Protein AF-A0A0B7C1U0-F1 (afdb_monomer_lite)

Structure (mmCIF, N/CA/C/O backbone):
data_AF-A0A0B7C1U0-F1
#
_entry.id   AF-A0A0B7C1U0-F1
#
loop_
_atom_site.group_PDB
_atom_site.id
_atom_site.type_symbol
_atom_site.label_atom_id
_atom_site.label_alt_id
_atom_site.label_comp_id
_atom_site.label_asym_id
_atom_site.label_entity_id
_atom_site.label_seq_id
_atom_site.pdbx_PDB_ins_code
_atom_site.Cartn_x
_atom_site.Cartn_y
_atom_site.Cartn_z
_atom_site.occupancy
_atom_site.B_iso_or_equiv
_atom_site.auth_seq_id
_atom_site.auth_comp_id
_atom_site.auth_asym_id
_atom_site.auth_atom_id
_atom_site.pdbx_PDB_model_num
ATOM 1 N N . ASN A 1 1 ? 4.284 9.237 -14.737 1.00 54.94 1 ASN A N 1
ATOM 2 C CA . ASN A 1 1 ? 4.097 10.312 -13.743 1.00 54.94 1 ASN A CA 1
ATOM 3 C C . ASN A 1 1 ? 2.598 10.479 -13.544 1.00 54.94 1 ASN A C 1
ATOM 5 O O . ASN A 1 1 ? 1.928 10.803 -14.517 1.00 54.94 1 ASN A O 1
ATOM 9 N N . LEU A 1 2 ? 2.065 10.116 -12.375 1.00 63.31 2 LEU A N 1
ATOM 10 C CA . LEU A 1 2 ? 0.624 10.176 -12.105 1.00 63.31 2 LEU A CA 1
ATOM 11 C C . LEU A 1 2 ? 0.284 11.543 -11.494 1.00 63.31 2 LEU A C 1
ATOM 13 O O . LEU A 1 2 ? 1.028 12.003 -10.626 1.00 63.31 2 LEU A O 1
ATOM 17 N N . PRO A 1 3 ? -0.803 12.206 -11.919 1.00 70.81 3 PRO A N 1
ATOM 18 C CA . PRO A 1 3 ? -1.145 13.514 -11.385 1.00 70.81 3 PRO A CA 1
ATOM 19 C C . PRO A 1 3 ? -1.627 13.388 -9.935 1.00 70.81 3 PRO A C 1
ATOM 21 O O . PRO A 1 3 ? -2.511 12.587 -9.618 1.00 70.81 3 PRO A O 1
ATOM 24 N N . ILE A 1 4 ? -1.035 14.208 -9.070 1.00 70.31 4 ILE A N 1
ATOM 25 C CA . ILE A 1 4 ? -1.396 14.347 -7.660 1.00 70.31 4 ILE A CA 1
ATOM 26 C C . ILE A 1 4 ? -2.598 15.295 -7.564 1.00 70.31 4 ILE A C 1
ATOM 28 O O . ILE A 1 4 ? -2.600 16.360 -8.181 1.00 70.31 4 ILE A O 1
ATOM 32 N N . ARG A 1 5 ? -3.631 14.906 -6.817 1.00 76.00 5 ARG A N 1
ATOM 33 C CA . ARG A 1 5 ? -4.824 15.712 -6.524 1.00 76.00 5 ARG A CA 1
ATOM 34 C C . ARG A 1 5 ? -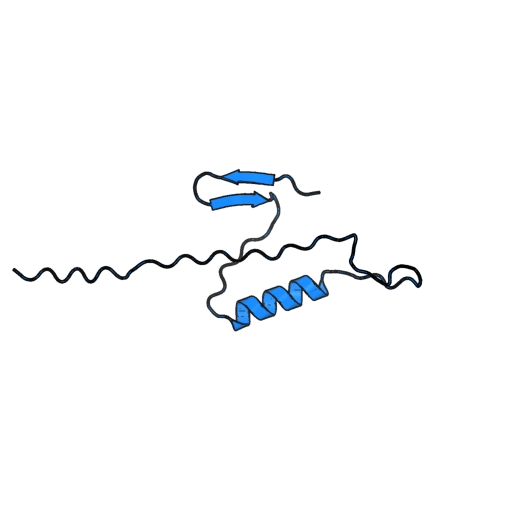5.058 15.743 -5.016 1.00 76.00 5 ARG A C 1
ATOM 36 O O . ARG A 1 5 ? -4.786 14.760 -4.343 1.00 76.00 5 ARG A O 1
ATOM 43 N N . GLU A 1 6 ? -5.586 16.837 -4.484 1.00 65.88 6 GLU A N 1
ATOM 44 C CA . GLU A 1 6 ? -6.015 16.913 -3.080 1.00 65.88 6 GLU A CA 1
ATOM 45 C C . GLU A 1 6 ? -7.535 16.757 -2.980 1.00 65.88 6 GLU A C 1
ATOM 47 O O . GLU A 1 6 ? -8.286 17.445 -3.672 1.00 65.88 6 GLU A O 1
ATOM 52 N N . ASP A 1 7 ? -7.986 15.855 -2.111 1.00 72.69 7 ASP A N 1
ATOM 53 C CA . ASP A 1 7 ? -9.381 15.681 -1.720 1.00 72.69 7 ASP A CA 1
ATOM 54 C C . ASP A 1 7 ? -9.560 16.067 -0.245 1.00 72.69 7 ASP A C 1
ATOM 56 O O . ASP A 1 7 ? -8.768 15.689 0.619 1.00 72.69 7 ASP A O 1
ATOM 60 N N . ARG A 1 8 ? -10.623 16.817 0.063 1.00 67.12 8 ARG A N 1
ATOM 61 C CA . ARG A 1 8 ? -10.873 17.354 1.413 1.00 67.12 8 ARG A CA 1
ATOM 62 C C . ARG A 1 8 ? -11.205 16.284 2.459 1.00 67.12 8 ARG A C 1
ATOM 64 O O . ARG A 1 8 ? -11.053 16.551 3.645 1.00 67.12 8 ARG A O 1
ATOM 71 N N . ASN A 1 9 ? -11.660 15.106 2.037 1.00 66.50 9 ASN A N 1
ATOM 72 C CA . ASN A 1 9 ? -12.076 14.015 2.918 1.00 66.50 9 ASN A CA 1
ATOM 73 C C . ASN A 1 9 ? -11.018 12.912 3.033 1.00 66.50 9 ASN A C 1
ATOM 75 O O . ASN A 1 9 ? -10.964 12.231 4.055 1.00 66.50 9 ASN A O 1
ATOM 79 N N . VAL A 1 10 ? -10.212 12.705 1.986 1.00 64.38 10 VAL A N 1
ATOM 80 C CA . VAL A 1 10 ? -9.260 11.579 1.902 1.00 64.38 10 VAL A CA 1
ATOM 81 C C . VAL A 1 10 ? -7.791 12.030 1.878 1.00 64.38 10 VAL A C 1
ATOM 83 O O . VAL A 1 10 ? -6.893 11.200 2.003 1.00 64.38 10 VAL A O 1
ATOM 86 N N . GLY A 1 11 ? -7.526 13.334 1.764 1.00 68.31 11 GLY A N 1
ATOM 87 C CA . GLY A 1 11 ? -6.178 13.888 1.652 1.00 68.31 11 GLY A CA 1
ATOM 88 C C . GLY A 1 11 ? -5.635 13.806 0.223 1.00 68.31 11 GLY A C 1
ATOM 89 O O . GLY A 1 11 ? -6.369 13.972 -0.749 1.00 68.31 11 GLY A O 1
ATOM 90 N N . VAL A 1 12 ? -4.331 13.578 0.072 1.00 64.94 12 VAL A N 1
ATOM 91 C CA . VAL A 1 12 ? -3.679 13.494 -1.244 1.00 64.94 12 VAL A CA 1
ATOM 92 C C . VAL A 1 12 ? -4.086 12.199 -1.963 1.00 64.94 12 VAL A C 1
ATOM 94 O O . VAL A 1 12 ? -3.780 11.102 -1.505 1.00 64.94 12 VAL A O 1
ATOM 97 N N . ILE A 1 13 ? -4.742 12.324 -3.116 1.00 67.31 13 ILE A N 1
ATOM 98 C CA . ILE A 1 13 ? -5.133 11.233 -4.012 1.00 67.31 13 ILE A CA 1
ATOM 99 C C . ILE A 1 13 ? -4.285 11.302 -5.282 1.00 67.31 13 ILE A C 1
ATOM 101 O O . ILE A 1 13 ? -4.257 12.307 -5.990 1.00 67.31 13 ILE A O 1
ATOM 105 N N . ILE A 1 14 ? -3.631 10.201 -5.632 1.00 70.12 14 ILE A N 1
ATOM 106 C CA . ILE A 1 14 ? -2.932 10.074 -6.912 1.00 70.12 14 ILE A CA 1
ATOM 107 C C . ILE A 1 14 ? -3.903 9.437 -7.910 1.00 70.12 14 ILE A C 1
ATOM 109 O O . ILE A 1 14 ? -4.366 8.312 -7.706 1.00 70.12 14 ILE A O 1
ATOM 113 N N . ALA A 1 15 ? -4.242 10.153 -8.984 1.00 64.19 15 ALA A N 1
ATOM 114 C CA . ALA A 1 15 ? -5.207 9.646 -9.956 1.00 64.19 15 ALA A CA 1
ATOM 115 C C . ALA A 1 15 ? -4.664 8.378 -10.636 1.00 64.19 15 ALA A C 1
ATOM 117 O O . ALA A 1 15 ? -3.552 8.383 -11.161 1.00 64.1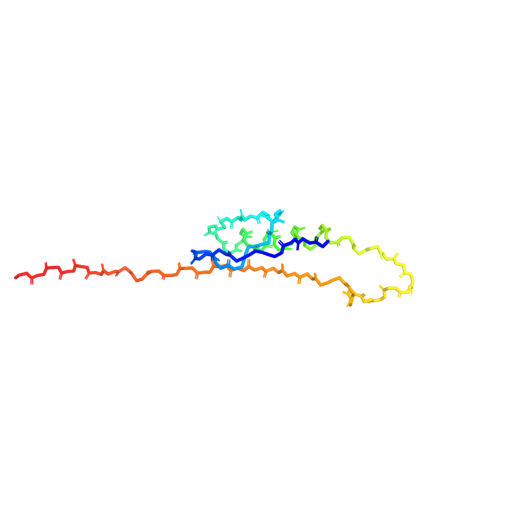9 15 ALA A O 1
ATOM 118 N N . GLY A 1 16 ? -5.457 7.304 -10.634 1.00 65.31 16 GLY A N 1
ATOM 119 C CA . GLY A 1 16 ? -5.079 6.012 -11.215 1.00 65.31 16 GLY A CA 1
ATOM 120 C C . GLY A 1 16 ? -4.407 5.030 -10.248 1.00 65.31 16 GLY A C 1
ATOM 121 O O . GLY A 1 16 ? -4.067 3.931 -10.678 1.00 65.31 16 GLY A O 1
ATOM 122 N N . LEU A 1 17 ? -4.241 5.371 -8.963 1.00 73.50 17 LEU A N 1
ATOM 123 C CA . LEU A 1 17 ? -3.867 4.386 -7.942 1.00 73.50 17 LEU A CA 1
ATOM 124 C C . LEU A 1 17 ? -5.081 3.594 -7.453 1.00 73.50 17 LEU A C 1
ATOM 126 O O . LEU A 1 17 ? -6.152 4.150 -7.206 1.00 73.50 17 LEU A O 1
ATOM 130 N N . SER A 1 18 ? -4.894 2.289 -7.269 1.00 77.81 18 SER A N 1
ATOM 131 C CA . SER A 1 18 ? -5.883 1.431 -6.628 1.00 77.81 18 SER A CA 1
ATOM 132 C C . SER A 1 18 ? -5.838 1.604 -5.107 1.00 77.81 18 SER A C 1
ATOM 134 O O . SER A 1 18 ? -4.780 1.512 -4.485 1.00 77.81 18 SER A O 1
ATOM 136 N N . LEU A 1 19 ? -7.001 1.834 -4.492 1.00 79.62 19 LEU A N 1
ATOM 137 C CA . LEU A 1 19 ? -7.160 1.770 -3.039 1.00 79.62 19 LEU A CA 1
ATOM 138 C C . LEU A 1 19 ? -7.742 0.416 -2.644 1.00 79.62 19 LEU A C 1
ATOM 140 O O . LEU A 1 19 ? -8.747 -0.027 -3.199 1.00 79.62 19 LEU A O 1
ATOM 144 N N . HIS A 1 20 ? -7.150 -0.200 -1.626 1.00 85.75 20 HIS A N 1
ATOM 145 C CA . HIS A 1 20 ? -7.633 -1.452 -1.054 1.00 85.75 20 HIS A CA 1
ATOM 146 C C . HIS A 1 20 ? -7.848 -1.288 0.452 1.00 85.75 20 HIS A C 1
ATOM 148 O O . HIS A 1 20 ? -7.181 -0.484 1.101 1.00 85.75 20 HIS A O 1
ATOM 154 N N . LYS A 1 21 ? -8.795 -2.051 1.005 1.00 87.62 21 LYS A N 1
ATOM 155 C CA . LYS A 1 21 ? -9.141 -2.045 2.432 1.00 87.62 21 LYS A CA 1
ATOM 156 C C . LYS A 1 21 ? -8.783 -3.402 3.051 1.00 87.62 21 LYS A C 1
ATOM 158 O O . LYS A 1 21 ? -9.675 -4.248 3.139 1.00 87.62 21 LYS A O 1
ATOM 163 N N . PRO A 1 22 ? -7.510 -3.636 3.419 1.00 89.12 22 PRO A N 1
ATOM 164 C CA . PRO A 1 22 ? -7.121 -4.878 4.074 1.00 89.12 22 PRO A CA 1
ATOM 165 C C . PRO A 1 22 ? -7.790 -4.981 5.450 1.00 89.12 22 PRO A C 1
ATOM 167 O O . PRO A 1 22 ? -7.901 -3.990 6.176 1.00 89.12 22 PRO A O 1
ATOM 170 N N . LYS A 1 23 ? -8.255 -6.178 5.802 1.00 89.88 23 LYS A N 1
ATOM 171 C CA . LYS A 1 23 ? -8.873 -6.497 7.098 1.00 89.88 23 LYS A CA 1
ATOM 172 C C . LYS A 1 23 ? -7.867 -7.041 8.107 1.00 89.88 23 LYS A C 1
ATOM 174 O O . LYS A 1 23 ? -8.134 -7.000 9.305 1.00 89.88 23 LYS A O 1
ATOM 179 N N . THR A 1 24 ? -6.734 -7.554 7.633 1.00 92.69 24 THR A N 1
ATOM 180 C CA . THR A 1 24 ? -5.694 -8.174 8.460 1.00 92.69 24 THR A CA 1
ATOM 181 C C . THR A 1 24 ? -4.305 -7.665 8.083 1.00 92.69 24 THR A C 1
ATOM 183 O O . THR A 1 24 ? -4.088 -7.116 7.000 1.00 92.69 24 THR A O 1
ATOM 186 N N . ALA A 1 25 ? -3.344 -7.864 8.989 1.00 91.56 25 ALA A N 1
ATOM 187 C CA . ALA A 1 25 ? -1.940 -7.561 8.725 1.00 91.56 25 ALA A CA 1
ATOM 188 C C . ALA A 1 25 ? -1.370 -8.423 7.582 1.00 91.56 25 ALA A C 1
ATOM 190 O O . ALA A 1 25 ? -0.591 -7.924 6.773 1.00 91.56 25 ALA A O 1
ATOM 191 N N . ASP A 1 26 ? -1.805 -9.680 7.471 1.00 94.75 26 ASP A N 1
ATOM 192 C CA . ASP A 1 26 ? -1.349 -10.598 6.423 1.00 94.75 26 ASP A CA 1
ATOM 193 C C . ASP A 1 26 ? -1.778 -10.137 5.027 1.00 94.75 26 ASP A C 1
ATOM 195 O O . ASP A 1 26 ? -0.982 -10.175 4.089 1.00 94.75 26 ASP A O 1
ATOM 199 N N . GLU A 1 27 ? -3.010 -9.633 4.885 1.00 91.69 27 GLU A N 1
ATOM 200 C CA . GLU A 1 27 ? -3.484 -9.046 3.627 1.00 91.69 27 GLU A CA 1
ATOM 201 C C . GLU A 1 27 ? -2.623 -7.840 3.222 1.00 91.69 27 GLU A C 1
ATOM 203 O O . GLU A 1 27 ? -2.227 -7.716 2.061 1.00 91.69 27 GLU A O 1
ATOM 208 N N . LEU A 1 28 ? -2.274 -6.983 4.186 1.00 91.06 28 LEU A N 1
ATOM 209 C CA . LEU A 1 28 ? -1.407 -5.827 3.961 1.00 91.06 28 LEU A CA 1
ATOM 210 C C . LEU A 1 28 ? 0.011 -6.247 3.541 1.00 91.06 28 LEU A C 1
ATOM 212 O O . LEU A 1 28 ? 0.574 -5.677 2.603 1.00 91.06 28 LEU A O 1
ATOM 216 N N . LEU A 1 29 ? 0.575 -7.272 4.184 1.00 91.44 29 LEU A N 1
ATOM 217 C CA . LEU A 1 29 ? 1.894 -7.804 3.846 1.00 91.44 29 LEU A CA 1
ATOM 218 C C . LEU A 1 29 ? 1.907 -8.463 2.460 1.00 91.44 29 LEU A C 1
ATOM 220 O O . LEU A 1 29 ? 2.846 -8.259 1.687 1.00 91.44 29 LEU A O 1
ATOM 224 N N . HIS A 1 30 ? 0.855 -9.201 2.107 1.00 91.94 30 HIS A N 1
ATOM 225 C CA . HIS A 1 30 ? 0.723 -9.803 0.784 1.00 91.94 30 HIS A CA 1
ATOM 226 C C . HIS A 1 30 ? 0.655 -8.736 -0.319 1.00 91.94 30 HIS A C 1
ATOM 228 O O . HIS A 1 30 ? 1.323 -8.859 -1.347 1.00 91.94 30 HIS A O 1
ATOM 234 N N . MET A 1 31 ? -0.079 -7.643 -0.089 1.00 89.19 31 MET A N 1
ATOM 235 C CA . MET A 1 31 ? -0.117 -6.507 -1.012 1.00 89.19 31 MET A CA 1
ATOM 236 C C . MET A 1 31 ? 1.255 -5.851 -1.207 1.00 89.19 31 MET A C 1
ATOM 238 O O . MET A 1 31 ? 1.621 -5.521 -2.337 1.00 89.19 31 MET A O 1
ATOM 242 N N . LEU A 1 32 ? 2.031 -5.689 -0.132 1.00 87.31 32 LEU A N 1
ATOM 243 C CA . LEU A 1 32 ? 3.396 -5.164 -0.209 1.00 87.31 32 LEU A CA 1
ATOM 244 C C . LEU A 1 32 ? 4.298 -6.081 -1.050 1.00 87.31 32 LEU A C 1
ATOM 246 O O . LEU A 1 32 ? 5.023 -5.612 -1.928 1.00 87.31 32 LEU A O 1
ATOM 250 N N . GLN A 1 33 ? 4.228 -7.395 -0.824 1.00 86.62 33 GLN A N 1
ATOM 251 C CA . GLN A 1 33 ? 4.983 -8.382 -1.600 1.00 86.62 33 GLN A CA 1
ATOM 252 C C . GLN A 1 33 ? 4.589 -8.371 -3.081 1.00 86.62 33 GLN A C 1
ATOM 254 O O . GLN A 1 33 ? 5.462 -8.426 -3.947 1.00 86.62 33 GLN A O 1
ATOM 259 N N . PHE A 1 34 ? 3.293 -8.270 -3.383 1.00 86.62 34 PHE A N 1
ATOM 260 C CA . PHE A 1 34 ? 2.791 -8.146 -4.750 1.00 86.62 34 PHE A CA 1
ATOM 261 C C . PHE A 1 34 ? 3.319 -6.879 -5.438 1.00 86.62 34 PHE A C 1
ATOM 263 O O . PHE A 1 34 ? 3.854 -6.959 -6.543 1.00 86.62 34 PHE A O 1
ATOM 270 N N . GLY A 1 35 ? 3.253 -5.724 -4.765 1.00 83.50 35 GLY A N 1
ATOM 271 C CA . GLY A 1 35 ? 3.811 -4.468 -5.276 1.00 83.50 35 GLY A CA 1
ATOM 272 C C . GLY A 1 35 ? 5.316 -4.559 -5.546 1.00 83.50 35 GLY A C 1
ATOM 273 O O . GLY A 1 35 ? 5.783 -4.129 -6.600 1.00 83.50 35 GLY A O 1
ATOM 274 N N . ASN A 1 36 ? 6.063 -5.203 -4.646 1.00 80.19 36 ASN A N 1
ATOM 275 C CA . ASN A 1 36 ? 7.495 -5.443 -4.816 1.00 80.19 36 ASN A CA 1
ATOM 276 C C . ASN A 1 36 ? 7.817 -6.372 -5.995 1.00 80.19 36 ASN A C 1
ATOM 278 O O . ASN A 1 36 ? 8.803 -6.129 -6.682 1.00 80.19 36 ASN A O 1
ATOM 282 N N . LYS A 1 37 ? 6.999 -7.401 -6.261 1.00 78.88 37 LYS A N 1
ATOM 283 C CA . LYS A 1 37 ? 7.160 -8.282 -7.435 1.00 78.88 37 LYS A CA 1
ATOM 284 C C . LYS A 1 37 ? 6.876 -7.559 -8.751 1.00 78.88 37 LYS A C 1
ATOM 286 O O . LYS A 1 37 ? 7.587 -7.772 -9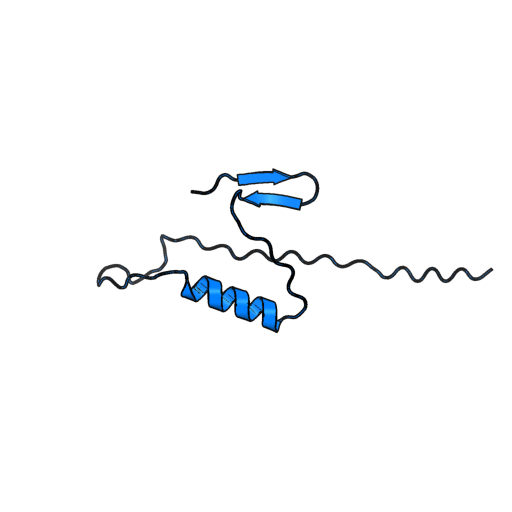.726 1.00 78.88 37 LYS A O 1
ATOM 291 N N . ASN A 1 38 ? 5.861 -6.693 -8.772 1.00 76.25 38 ASN A N 1
ATOM 292 C CA . ASN A 1 38 ? 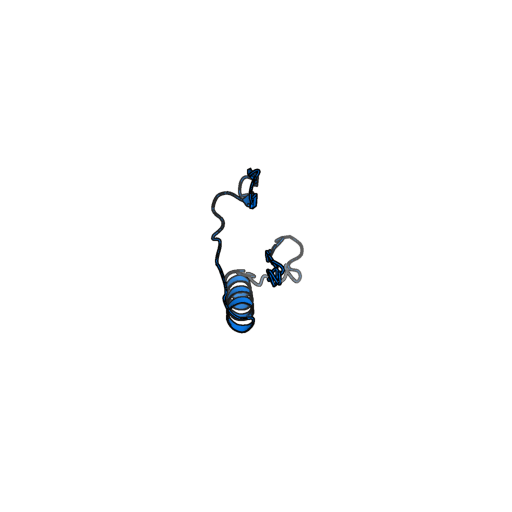5.521 -5.889 -9.951 1.00 76.25 38 ASN A CA 1
ATOM 293 C C . ASN A 1 38 ? 6.536 -4.778 -10.224 1.00 76.25 38 ASN A C 1
ATOM 295 O O . ASN A 1 38 ? 6.584 -4.241 -11.330 1.00 76.25 38 ASN A O 1
ATOM 299 N N . ARG A 1 39 ? 7.358 -4.429 -9.229 1.00 70.81 39 ARG A N 1
ATOM 300 C CA . ARG A 1 39 ? 8.539 -3.602 -9.431 1.00 70.81 39 ARG A CA 1
ATOM 301 C C . ARG A 1 39 ? 9.577 -4.431 -10.192 1.00 70.81 39 ARG A C 1
ATOM 303 O O . ARG A 1 39 ? 10.459 -5.040 -9.596 1.00 70.81 39 ARG A O 1
ATOM 310 N N . THR A 1 40 ? 9.479 -4.454 -11.519 1.00 54.75 40 THR A N 1
ATOM 311 C CA . THR A 1 40 ? 10.502 -5.026 -12.397 1.00 54.75 40 THR A CA 1
ATOM 312 C C . THR A 1 40 ? 11.809 -4.261 -12.203 1.00 54.75 40 THR A C 1
ATOM 314 O O . THR A 1 40 ? 12.021 -3.185 -12.759 1.00 54.75 40 THR A O 1
ATOM 317 N N . GLN A 1 41 ? 12.714 -4.812 -11.398 1.00 54.19 41 GLN A N 1
ATOM 318 C CA . GLN A 1 41 ? 14.127 -4.4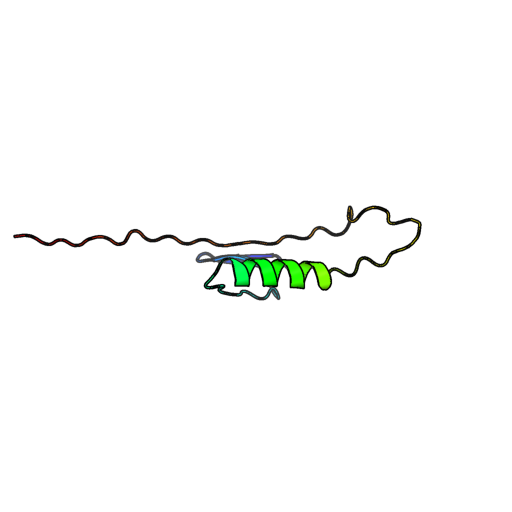81 -11.500 1.00 54.19 41 GLN A CA 1
ATOM 319 C C . GLN A 1 41 ? 14.651 -5.247 -12.708 1.00 54.19 41 GLN A C 1
ATOM 321 O O . GLN A 1 41 ? 14.912 -6.439 -12.600 1.00 54.19 41 GLN A O 1
ATOM 326 N N . HIS A 1 42 ? 14.754 -4.604 -13.871 1.00 46.12 42 HIS A N 1
ATOM 327 C CA . HIS A 1 42 ? 15.573 -5.162 -14.943 1.00 46.12 42 HIS A CA 1
ATOM 328 C C . HIS A 1 42 ? 17.026 -5.167 -14.449 1.00 46.12 42 HIS A C 1
ATOM 330 O O . HIS A 1 42 ? 17.577 -4.082 -14.241 1.00 46.12 42 HIS A O 1
ATOM 336 N N . PRO A 1 43 ? 17.650 -6.336 -14.223 1.00 46.94 43 PRO A N 1
ATOM 337 C CA . PRO A 1 43 ? 19.058 -6.385 -13.883 1.00 46.94 43 PRO A CA 1
ATOM 338 C C . PRO A 1 43 ? 19.823 -6.059 -15.166 1.00 46.94 43 PRO A C 1
ATOM 340 O O . PRO A 1 43 ? 19.741 -6.787 -16.152 1.00 46.94 43 PRO A O 1
ATOM 343 N N . THR A 1 44 ? 20.530 -4.940 -15.176 1.00 48.84 44 THR A N 1
ATOM 344 C CA . THR A 1 44 ? 21.629 -4.697 -16.110 1.00 48.84 44 THR A CA 1
ATOM 345 C C . THR A 1 44 ? 22.864 -4.419 -15.269 1.00 48.84 44 THR A C 1
ATOM 347 O O . THR A 1 44 ? 22.738 -3.839 -14.190 1.00 48.84 44 THR A O 1
ATOM 350 N N . ASP A 1 45 ? 24.047 -4.812 -15.747 1.00 50.34 45 ASP A N 1
ATOM 351 C CA . ASP A 1 45 ? 25.324 -4.747 -15.008 1.00 50.34 45 ASP A CA 1
ATOM 352 C C . ASP A 1 45 ? 25.697 -3.342 -14.470 1.00 50.34 45 ASP A C 1
ATOM 354 O O . ASP A 1 45 ? 26.628 -3.202 -13.684 1.00 50.34 45 ASP A O 1
ATOM 358 N N . ALA A 1 46 ? 24.954 -2.292 -14.843 1.00 51.09 46 ALA A N 1
ATOM 359 C CA . ALA A 1 46 ? 25.121 -0.912 -14.382 1.00 51.09 46 ALA A CA 1
ATOM 360 C C . ALA A 1 46 ? 24.059 -0.423 -13.367 1.00 51.09 46 ALA A C 1
ATOM 362 O O . ALA A 1 46 ? 24.145 0.712 -12.898 1.00 51.09 46 ALA A O 1
ATOM 363 N N . ASN A 1 47 ? 23.052 -1.232 -13.017 1.00 44.94 47 ASN A N 1
ATOM 364 C CA . ASN A 1 47 ? 21.978 -0.860 -12.088 1.00 44.94 47 ASN A CA 1
ATOM 365 C C . ASN A 1 47 ? 22.046 -1.700 -10.807 1.00 44.94 47 ASN A C 1
ATOM 367 O O . ASN A 1 47 ? 21.150 -2.486 -10.506 1.00 44.94 47 ASN A O 1
ATOM 371 N N . ALA A 1 48 ? 23.103 -1.492 -10.021 1.00 48.72 48 ALA A N 1
ATOM 372 C CA . ALA A 1 48 ? 23.215 -2.043 -8.670 1.00 48.72 48 ALA A CA 1
ATOM 373 C C . ALA A 1 48 ? 22.198 -1.435 -7.682 1.00 48.72 48 ALA A C 1
ATOM 375 O O . ALA A 1 48 ? 22.092 -1.889 -6.546 1.00 48.72 48 ALA A O 1
ATOM 376 N N . GLU A 1 49 ? 21.438 -0.413 -8.084 1.00 51.03 49 GLU A N 1
ATOM 377 C CA . GLU A 1 49 ? 20.645 0.356 -7.142 1.00 51.03 49 GLU A CA 1
ATOM 378 C C . GLU A 1 49 ? 19.290 0.762 -7.719 1.00 51.03 49 GLU A C 1
ATOM 380 O O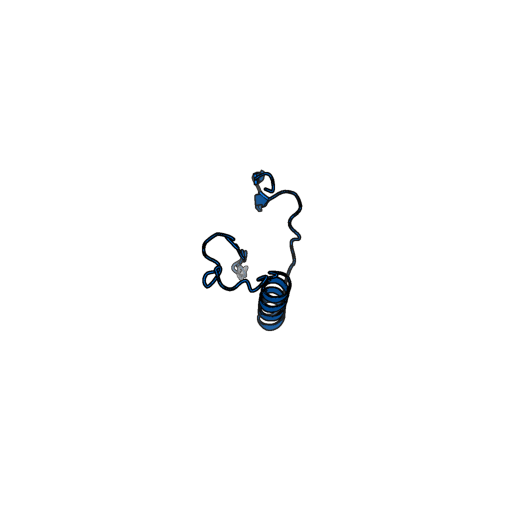 . GLU A 1 49 ? 19.171 1.418 -8.752 1.00 51.03 49 GLU A O 1
ATOM 385 N N . SER A 1 50 ? 18.238 0.425 -6.980 1.00 47.53 50 SER A N 1
ATOM 386 C CA . SER A 1 50 ? 16.874 0.942 -7.113 1.00 47.53 50 SER A CA 1
ATOM 387 C C . SER A 1 50 ? 16.751 2.465 -6.923 1.00 47.53 50 SER A C 1
ATOM 389 O O . SER A 1 50 ? 15.643 2.958 -6.724 1.00 47.53 50 SER A O 1
ATOM 391 N N . SER A 1 51 ? 17.855 3.219 -6.966 1.00 48.72 51 SER A N 1
ATOM 392 C CA . SER A 1 51 ? 17.964 4.617 -6.534 1.00 48.72 51 SER A CA 1
ATOM 393 C C . SER A 1 51 ? 17.167 5.612 -7.375 1.00 48.72 51 SER A C 1
ATOM 395 O O . SER A 1 51 ? 16.973 6.741 -6.938 1.00 48.72 51 SER A O 1
ATOM 397 N N . ARG A 1 52 ? 16.662 5.222 -8.555 1.00 56.19 52 ARG A N 1
ATOM 398 C CA . ARG A 1 52 ? 15.910 6.130 -9.446 1.00 56.19 52 ARG A CA 1
ATOM 399 C C . ARG A 1 52 ? 14.416 5.822 -9.577 1.00 56.19 52 ARG A C 1
ATOM 401 O O . ARG A 1 52 ? 13.695 6.600 -10.194 1.00 56.19 52 ARG A O 1
ATOM 408 N N . SER A 1 53 ? 13.929 4.722 -8.999 1.00 57.62 53 SER A N 1
ATOM 409 C CA . SER A 1 53 ? 12.499 4.384 -8.974 1.00 57.62 53 SER A CA 1
ATOM 410 C C . SER A 1 53 ? 11.947 4.595 -7.563 1.00 57.62 53 SER A C 1
ATOM 412 O O . SER A 1 53 ? 12.025 3.695 -6.727 1.00 57.62 53 SER A O 1
ATOM 414 N N . HIS A 1 54 ? 11.412 5.781 -7.277 1.00 71.25 54 HIS A N 1
ATOM 415 C CA . HIS A 1 54 ? 10.762 6.057 -5.996 1.00 71.25 54 HIS A CA 1
ATOM 416 C C . HIS A 1 54 ? 9.454 5.259 -5.896 1.00 71.25 54 HIS A C 1
ATOM 418 O O . HIS A 1 54 ? 8.524 5.489 -6.668 1.00 71.25 54 HIS A O 1
ATOM 424 N N . ALA A 1 55 ? 9.389 4.312 -4.961 1.00 74.38 55 ALA A N 1
ATOM 425 C CA . ALA A 1 55 ? 8.179 3.562 -4.643 1.00 74.38 55 ALA A CA 1
ATOM 426 C C . ALA A 1 55 ? 7.621 4.050 -3.304 1.00 74.38 55 ALA A C 1
ATOM 428 O O . ALA A 1 55 ? 8.365 4.193 -2.336 1.00 74.38 55 ALA A O 1
ATOM 429 N N . VAL A 1 56 ? 6.313 4.298 -3.251 1.00 78.44 56 VAL A N 1
ATOM 430 C CA . VAL A 1 56 ? 5.620 4.746 -2.039 1.00 78.44 56 VAL A CA 1
ATOM 431 C C . VAL A 1 56 ? 4.477 3.778 -1.762 1.00 78.44 56 VAL A C 1
ATOM 433 O O . VAL A 1 56 ? 3.597 3.603 -2.601 1.00 78.44 56 VAL A O 1
ATOM 436 N N . PHE A 1 57 ? 4.499 3.146 -0.589 1.00 84.00 57 PHE A N 1
ATOM 437 C CA . PHE A 1 57 ? 3.407 2.317 -0.084 1.00 84.00 57 PHE A CA 1
ATOM 438 C C . PHE A 1 57 ? 2.742 3.057 1.079 1.00 84.00 57 PHE A C 1
ATOM 440 O O . PHE A 1 57 ? 3.360 3.246 2.125 1.00 84.00 57 PHE A O 1
ATOM 447 N N . GLN A 1 58 ? 1.509 3.525 0.881 1.00 84.12 58 GLN A N 1
ATOM 448 C CA . GLN A 1 58 ? 0.790 4.342 1.858 1.00 84.12 58 GLN A CA 1
ATOM 449 C C . GLN A 1 58 ? -0.297 3.525 2.558 1.00 84.12 58 GLN A C 1
ATOM 451 O O . GLN A 1 58 ? -1.107 2.867 1.906 1.00 84.12 58 GLN A O 1
ATOM 456 N N . VAL A 1 59 ? -0.334 3.603 3.889 1.00 85.88 59 VAL A N 1
ATOM 457 C CA . VAL A 1 59 ? -1.337 2.936 4.728 1.00 85.88 59 VAL A CA 1
ATOM 458 C C . VAL A 1 59 ? -2.109 3.990 5.510 1.00 85.88 59 VAL A C 1
ATOM 460 O O . VAL A 1 59 ? -1.514 4.805 6.211 1.00 85.88 59 VAL A O 1
ATOM 463 N N . PHE A 1 60 ? -3.437 3.954 5.410 1.00 85.25 60 PHE A N 1
ATOM 464 C CA . PHE A 1 60 ? -4.331 4.830 6.163 1.00 85.25 60 PHE A CA 1
ATOM 465 C C . PHE A 1 60 ? -4.972 4.050 7.309 1.00 85.25 60 PHE A C 1
ATOM 467 O O . PHE A 1 60 ? -5.791 3.160 7.075 1.00 85.25 60 PHE A O 1
ATOM 474 N N . VAL A 1 61 ? -4.625 4.397 8.549 1.00 84.81 61 VAL A N 1
ATOM 475 C CA . VAL A 1 61 ? -5.220 3.798 9.750 1.00 84.81 61 VAL A CA 1
ATOM 476 C C . VAL A 1 61 ? -6.188 4.799 10.366 1.00 84.81 61 VAL A C 1
ATOM 478 O O . VAL A 1 61 ? -5.790 5.879 10.786 1.00 84.81 61 VAL A O 1
ATOM 481 N N . ASN A 1 62 ? -7.469 4.434 10.416 1.00 83.44 62 ASN A N 1
ATOM 482 C CA . ASN A 1 62 ? -8.510 5.229 11.061 1.00 83.44 62 ASN A CA 1
ATOM 483 C C . ASN A 1 62 ? -9.010 4.477 12.294 1.00 83.44 62 ASN A C 1
ATOM 485 O O . ASN A 1 62 ? -9.706 3.470 12.164 1.00 83.44 62 ASN A O 1
ATOM 489 N N . GLN A 1 63 ? -8.670 4.970 13.481 1.00 82.06 63 GLN A N 1
ATOM 490 C CA . GLN A 1 63 ? -9.190 4.453 14.742 1.00 82.06 63 GLN A CA 1
ATOM 491 C C . GLN A 1 63 ? -10.300 5.380 15.236 1.00 82.06 63 GLN A C 1
ATOM 493 O O . GLN A 1 63 ? -10.131 6.595 15.283 1.00 82.06 63 GLN A O 1
ATOM 498 N N . ARG A 1 64 ? -11.451 4.809 15.590 1.00 82.56 64 ARG A N 1
ATOM 499 C CA . ARG A 1 64 ? -12.511 5.524 16.306 1.00 82.56 64 ARG A CA 1
ATOM 500 C C . ARG A 1 64 ? -12.594 4.953 17.708 1.00 82.56 64 ARG A C 1
ATOM 502 O O . ARG A 1 64 ? -12.632 3.730 17.860 1.00 82.56 64 ARG A O 1
ATOM 509 N N . GLU A 1 65 ? -12.630 5.820 18.713 1.00 81.00 65 GLU A N 1
ATOM 510 C CA . GLU A 1 65 ? -13.017 5.389 20.050 1.00 81.00 65 GLU A CA 1
ATOM 511 C C . GLU A 1 65 ? -14.430 4.815 19.978 1.00 81.00 65 GLU A C 1
ATOM 513 O O . GLU A 1 65 ? -15.340 5.411 19.394 1.00 81.00 65 GLU A O 1
ATOM 518 N N . LYS A 1 66 ? -14.622 3.631 20.558 1.00 73.94 66 LYS A N 1
ATOM 519 C CA . LYS A 1 66 ? -15.968 3.179 20.881 1.00 73.94 66 LYS A CA 1
ATOM 520 C C . LYS A 1 66 ? -16.404 4.042 22.055 1.00 73.94 66 LYS A C 1
ATOM 522 O O . LYS A 1 66 ? -16.055 3.724 23.186 1.00 73.94 66 LYS A O 1
ATOM 527 N N . SER A 1 67 ? -17.107 5.142 21.794 1.00 67.19 67 SER A N 1
ATOM 528 C CA . SER A 1 67 ? -17.784 5.873 22.859 1.00 67.19 67 SER A CA 1
ATOM 529 C C . SER A 1 67 ? -18.711 4.882 23.552 1.00 67.19 67 SER A C 1
ATOM 531 O O . SER A 1 67 ? -19.720 4.459 22.982 1.00 67.19 67 SER A O 1
ATOM 533 N N . ALA A 1 68 ? -18.341 4.462 24.756 1.00 58.97 68 ALA A N 1
ATOM 534 C CA . ALA A 1 68 ? -19.266 3.828 25.664 1.00 58.97 68 ALA A CA 1
ATOM 535 C C . ALA A 1 68 ? -20.244 4.929 26.074 1.00 58.97 68 ALA A C 1
ATOM 537 O O . ALA A 1 68 ? -20.014 5.656 27.034 1.00 58.97 68 ALA A O 1
ATOM 538 N N . SER A 1 69 ? -21.311 5.110 25.296 1.00 60.56 69 SER A N 1
ATOM 539 C CA . SER A 1 69 ? -22.495 5.817 25.759 1.00 60.56 69 SER A CA 1
ATOM 540 C C . SER A 1 69 ? -23.144 4.938 26.824 1.00 60.56 69 SER A C 1
ATOM 542 O O . SER A 1 69 ? -24.119 4.235 26.569 1.00 60.56 69 SER A O 1
ATOM 544 N N . VAL A 1 70 ? -22.534 4.911 28.005 1.00 59.62 70 VAL A N 1
ATOM 545 C CA . VAL A 1 70 ? -23.207 4.502 29.226 1.00 59.62 70 VAL A CA 1
ATOM 546 C C . VAL A 1 70 ? -23.999 5.728 29.652 1.00 59.62 70 VAL A C 1
ATOM 548 O O . VAL A 1 70 ? -23.510 6.601 30.363 1.00 59.62 70 VAL A O 1
ATOM 551 N N . SER A 1 71 ? -25.205 5.839 29.106 1.00 54.88 71 SER A N 1
ATOM 552 C CA . SER A 1 71 ? -26.254 6.642 29.713 1.00 54.88 71 SER A CA 1
ATOM 553 C C . SER A 1 71 ? -26.682 5.895 30.973 1.00 54.88 71 SER A C 1
ATOM 555 O O . SER A 1 71 ? -27.370 4.882 30.873 1.00 54.88 71 SER A O 1
ATOM 557 N N . THR A 1 72 ? -26.229 6.355 32.135 1.00 42.06 72 THR A N 1
ATOM 558 C CA . THR A 1 72 ? -26.838 5.988 33.414 1.00 42.06 72 THR A CA 1
ATOM 559 C C . THR A 1 72 ? -27.469 7.255 33.967 1.00 42.06 72 THR A C 1
ATOM 561 O O . THR A 1 72 ? -26.753 8.178 34.354 1.00 42.06 72 THR A O 1
ATOM 564 N N . GLU A 1 73 ? -28.798 7.306 33.903 1.00 41.41 73 GLU A N 1
ATOM 565 C CA . GLU A 1 73 ? -29.626 8.125 34.795 1.00 41.41 73 GLU A CA 1
ATOM 566 C C . GLU A 1 73 ? -29.653 7.500 36.196 1.00 41.41 73 GLU A C 1
ATOM 568 O O . GLU A 1 73 ? -29.598 6.248 36.282 1.00 41.41 73 GLU A O 1
#

Secondary structure (DSSP, 8-state):
-PPEEEETTTEEEETTPPP---SSHHHHHHHHHHHHHHS-----TT----TT---------------------

Sequence (73 aa):
NLPIREDRNVGVIIAGLSLHKPKTADELLHMLQFGNKNRTQHPTDANAESSRSHAVFQVFVNQREKSASVSTE

InterPro domains:
  IPR001752 Kinesin motor domain [PF00225] (2-69)
  IPR001752 Kinesin motor domain [PS50067] (1-73)
  IPR027417 P-loop containing nucleoside triphosphate hydrolase [SSF52540] (1-68)
  IPR027640 Kinesin-like protein [PTHR47968] (1-68)
  IPR036961 Kinesin motor domain superfamily [G3DSA:3.40.850.10] (1-73)

Radius of gyration: 19.13 Å; chains: 1; bounding box: 55×28×51 Å

Organism: NCBI:txid1028688

pLDDT: mean 71.0, std 15.01, range [41.41, 94.75]

Foldseek 3Di:
DFDWDQDPPPGIDGPPDDDDDDPDPVVVVVVVVVVVVVPDPPDDVPDPDPVPPDDDDDDDDDDDDPPPPPPDD